Protein AF-A0A8X6WRU5-F1 (afdb_monomer_lite)

Structure (mmCIF, N/CA/C/O backbone):
data_AF-A0A8X6WRU5-F1
#
_entry.id   AF-A0A8X6WRU5-F1
#
loop_
_atom_site.group_PDB
_atom_site.id
_atom_site.type_symbol
_atom_site.label_atom_id
_atom_site.label_alt_id
_atom_site.label_comp_id
_atom_site.label_asym_id
_atom_site.label_entity_id
_atom_site.label_seq_id
_atom_site.pdbx_PDB_ins_code
_atom_site.Cartn_x
_atom_site.Cartn_y
_atom_site.Cartn_z
_atom_site.occupancy
_atom_site.B_iso_or_equiv
_atom_site.auth_seq_id
_atom_site.auth_comp_id
_atom_site.auth_asym_id
_atom_site.auth_atom_id
_atom_site.pdbx_PDB_model_num
ATOM 1 N N . MET A 1 1 ? 4.421 -5.410 23.082 1.00 49.78 1 MET A N 1
ATOM 2 C CA . MET A 1 1 ? 3.080 -5.086 22.548 1.00 49.78 1 MET A CA 1
ATOM 3 C C . MET A 1 1 ? 2.592 -6.297 21.783 1.00 49.78 1 MET A C 1
ATOM 5 O O . MET A 1 1 ? 3.369 -6.828 21.002 1.00 49.78 1 MET A O 1
ATOM 9 N N . VAL A 1 2 ? 1.370 -6.766 22.032 1.00 58.78 2 VAL A N 1
ATOM 10 C CA . VAL A 1 2 ? 0.757 -7.812 21.202 1.00 58.78 2 VAL A CA 1
ATOM 11 C C . VAL A 1 2 ? -0.002 -7.094 20.099 1.00 58.78 2 VAL A C 1
ATOM 13 O O . VAL A 1 2 ? -0.948 -6.363 20.384 1.00 58.78 2 VAL A O 1
ATOM 16 N N . THR A 1 3 ? 0.449 -7.234 18.857 1.00 67.00 3 THR A N 1
ATOM 17 C CA . THR A 1 3 ? -0.278 -6.693 17.713 1.00 67.00 3 THR A CA 1
ATOM 18 C C . THR A 1 3 ? -1.399 -7.644 17.310 1.00 67.00 3 THR A C 1
ATOM 20 O O . THR A 1 3 ? -1.156 -8.845 17.180 1.00 67.00 3 THR A O 1
ATOM 23 N N . PRO A 1 4 ? -2.625 -7.139 17.083 1.00 75.25 4 PRO A N 1
ATOM 24 C CA . PRO A 1 4 ? -3.748 -7.974 16.652 1.00 75.25 4 PRO A CA 1
ATOM 25 C C . PRO A 1 4 ? -3.551 -8.553 15.241 1.00 75.25 4 PRO A C 1
ATOM 27 O O . PRO A 1 4 ? -4.221 -9.509 14.871 1.00 75.25 4 PRO A O 1
ATOM 30 N N . ILE A 1 5 ? -2.620 -7.995 14.462 1.00 85.12 5 ILE A N 1
ATOM 31 C CA . ILE A 1 5 ? -2.248 -8.456 13.124 1.00 85.12 5 ILE A CA 1
ATOM 32 C C . ILE A 1 5 ? -0.766 -8.805 13.151 1.00 85.12 5 ILE A C 1
ATOM 34 O O . ILE A 1 5 ? 0.031 -8.006 13.639 1.00 85.12 5 ILE A O 1
ATOM 38 N N . ASN A 1 6 ? -0.396 -9.965 12.608 1.00 88.06 6 ASN A N 1
ATOM 39 C CA . ASN A 1 6 ? 1.000 -10.395 12.471 1.00 88.06 6 ASN A CA 1
ATOM 40 C C . ASN A 1 6 ? 1.363 -10.748 11.020 1.00 88.06 6 ASN A C 1
ATOM 42 O O . ASN A 1 6 ? 2.541 -10.862 10.676 1.00 88.06 6 ASN A O 1
ATOM 46 N N . SER A 1 7 ? 0.360 -10.911 10.155 1.00 90.75 7 SER A N 1
ATOM 47 C CA . SER A 1 7 ? 0.524 -11.341 8.770 1.00 90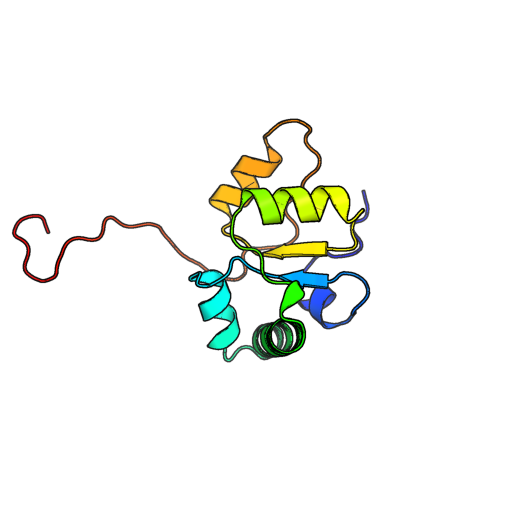.75 7 SER A CA 1
ATOM 48 C C . SER A 1 7 ? -0.591 -10.829 7.852 1.00 90.75 7 SER A C 1
ATOM 50 O O . SER A 1 7 ? -1.643 -10.375 8.304 1.00 90.75 7 SER A O 1
ATOM 52 N N . ALA A 1 8 ? -0.376 -10.946 6.539 1.00 89.88 8 ALA A N 1
ATOM 53 C CA . ALA A 1 8 ? -1.418 -10.694 5.543 1.00 89.88 8 ALA A CA 1
ATOM 54 C C . ALA A 1 8 ? -2.604 -11.667 5.680 1.00 89.88 8 ALA A C 1
ATOM 56 O O . ALA A 1 8 ? -3.748 -11.277 5.461 1.00 89.88 8 ALA A O 1
ATOM 57 N N . ASP A 1 9 ? -2.351 -12.913 6.088 1.00 91.50 9 ASP A N 1
ATOM 58 C CA . ASP A 1 9 ? -3.400 -13.896 6.361 1.00 91.50 9 ASP A CA 1
ATOM 59 C C . ASP A 1 9 ? -4.338 -13.449 7.484 1.00 91.50 9 ASP A C 1
ATOM 61 O O . ASP A 1 9 ? -5.546 -13.667 7.390 1.00 91.50 9 ASP A O 1
ATOM 65 N N . ASP A 1 10 ? -3.809 -12.797 8.522 1.00 92.12 10 ASP A N 1
ATOM 66 C CA . ASP A 1 10 ? -4.631 -12.274 9.617 1.00 92.12 10 ASP A CA 1
ATOM 67 C C . ASP A 1 10 ? -5.565 -11.174 9.119 1.00 92.12 10 ASP A C 1
ATOM 69 O O . ASP A 1 10 ? -6.739 -11.176 9.472 1.00 92.12 10 ASP A O 1
ATOM 73 N N . LEU A 1 11 ? -5.085 -10.295 8.228 1.00 92.06 11 LEU A N 1
ATOM 74 C CA . LEU A 1 11 ? -5.904 -9.241 7.622 1.00 92.06 11 LEU A CA 1
ATOM 75 C C . LEU A 1 11 ? -7.084 -9.803 6.825 1.00 92.06 11 LEU A C 1
ATOM 77 O O . LEU A 1 11 ? -8.162 -9.220 6.866 1.00 92.06 11 LEU A O 1
ATOM 81 N N . VAL A 1 12 ? -6.903 -10.924 6.121 1.00 93.12 12 VAL A N 1
ATOM 82 C CA . VAL A 1 12 ? -7.960 -11.551 5.303 1.00 93.12 12 VAL A CA 1
ATOM 83 C C . VAL A 1 12 ? -9.005 -12.282 6.149 1.00 93.12 12 VAL A C 1
ATOM 85 O O . VAL A 1 12 ? -10.149 -12.421 5.721 1.00 93.12 12 VAL A O 1
ATOM 88 N N . LYS A 1 13 ? -8.640 -12.759 7.342 1.00 92.81 13 LYS A N 1
ATOM 89 C CA . LYS A 1 13 ? -9.534 -13.531 8.225 1.00 92.81 13 LYS A CA 1
ATOM 90 C C . LYS A 1 13 ? -10.531 -12.669 9.007 1.0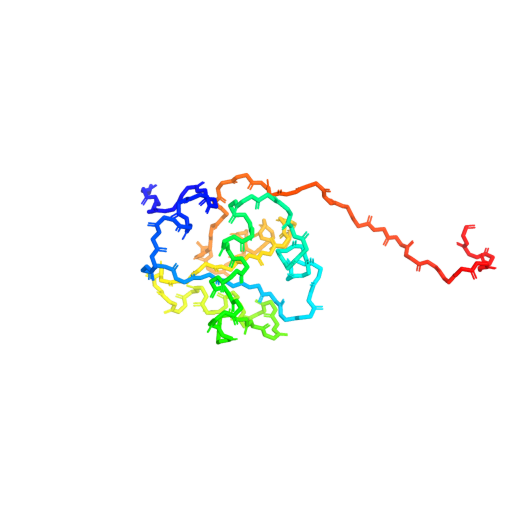0 92.81 13 LYS A C 1
ATOM 92 O O . LYS A 1 13 ? -11.396 -13.217 9.682 1.00 92.81 13 LYS A O 1
ATOM 97 N N . GLN A 1 14 ? -10.413 -11.349 8.929 1.00 91.94 14 GLN A N 1
ATOM 98 C CA . GLN A 1 14 ? -11.196 -10.394 9.709 1.00 91.94 14 GLN A CA 1
ATOM 99 C C . GLN A 1 14 ? -11.551 -9.159 8.872 1.00 91.94 14 GLN A C 1
ATOM 101 O O . GLN A 1 14 ? -10.999 -8.943 7.796 1.00 91.94 14 GLN A O 1
ATOM 106 N N . THR A 1 15 ? -12.465 -8.330 9.372 1.00 91.81 15 THR A N 1
ATOM 107 C CA . THR A 1 15 ? -12.901 -7.092 8.696 1.00 91.81 15 THR A CA 1
ATOM 108 C C . THR A 1 15 ? -12.918 -5.866 9.609 1.00 91.81 15 THR A C 1
ATOM 110 O O . THR A 1 15 ? -13.408 -4.818 9.207 1.00 91.81 15 THR A O 1
ATOM 113 N N . GLU A 1 16 ? -12.443 -5.997 10.845 1.00 92.75 16 GLU A N 1
ATOM 114 C CA . GLU A 1 16 ? -12.396 -4.931 11.849 1.00 92.75 16 GLU A CA 1
ATOM 115 C C . GLU A 1 16 ? -11.293 -3.904 11.556 1.00 92.75 16 GLU A C 1
ATOM 117 O O . GLU A 1 16 ? -11.490 -2.704 11.738 1.00 92.75 16 GLU A O 1
ATOM 122 N N . VAL A 1 17 ? -10.139 -4.373 11.087 1.00 95.19 17 VAL A N 1
ATOM 123 C CA . VAL A 1 17 ? -9.043 -3.545 10.592 1.00 95.19 17 VAL A CA 1
ATOM 124 C C . VAL A 1 17 ? -9.117 -3.518 9.075 1.00 95.19 17 VAL A C 1
ATOM 126 O O . VAL A 1 17 ? -8.842 -4.520 8.409 1.00 95.19 17 VAL A O 1
ATOM 129 N N . GLU A 1 18 ? -9.497 -2.369 8.528 1.00 96.75 18 GLU A N 1
ATOM 130 C CA . GLU A 1 18 ? -9.459 -2.145 7.089 1.00 96.75 18 GLU A CA 1
ATOM 131 C C . GLU A 1 18 ? -8.010 -2.040 6.608 1.00 96.75 18 GLU A C 1
ATOM 133 O O . GLU A 1 18 ? -7.104 -1.687 7.360 1.00 96.75 18 GLU A O 1
ATOM 138 N N . TYR A 1 19 ? -7.769 -2.313 5.332 1.00 97.50 19 TYR A N 1
ATOM 139 C CA . TYR A 1 19 ? -6.449 -2.139 4.743 1.00 97.50 19 TYR A CA 1
ATOM 140 C C . TYR A 1 19 ? -6.539 -1.670 3.302 1.00 97.50 19 TYR A C 1
ATOM 142 O O . TYR A 1 19 ? -7.515 -1.943 2.602 1.00 97.50 19 TYR A O 1
ATOM 150 N N . GLY A 1 20 ? -5.510 -0.950 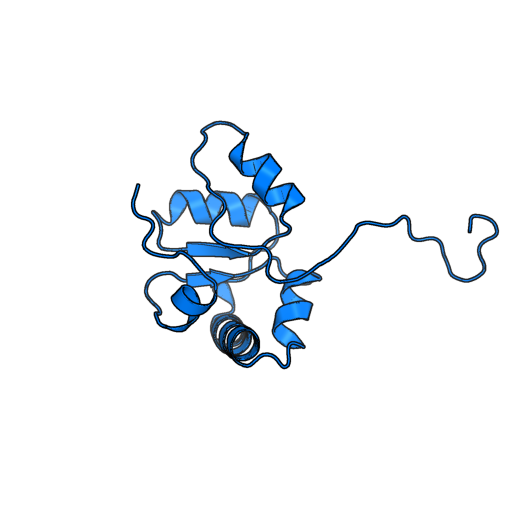2.868 1.00 97.94 20 GLY A N 1
ATOM 151 C CA . GLY A 1 20 ? -5.468 -0.350 1.544 1.00 97.94 20 GLY A CA 1
ATOM 152 C C . GLY A 1 20 ? -4.061 -0.028 1.063 1.00 97.94 20 GLY A C 1
ATOM 153 O O . GLY A 1 20 ? -3.080 -0.148 1.797 1.00 97.94 20 GLY A O 1
ATOM 154 N N . THR A 1 21 ? -3.977 0.388 -0.199 1.00 98.25 21 THR A N 1
ATOM 155 C CA . THR A 1 21 ? -2.734 0.765 -0.886 1.00 98.25 21 THR A CA 1
ATOM 156 C C . THR A 1 21 ? -2.845 2.173 -1.466 1.00 98.25 21 THR A C 1
ATOM 158 O O . THR A 1 21 ? -3.930 2.756 -1.550 1.00 98.25 21 THR A O 1
ATOM 161 N N . LEU A 1 22 ? -1.722 2.708 -1.941 1.00 98.25 22 LEU A N 1
ATOM 162 C CA . LEU A 1 22 ? -1.706 3.910 -2.770 1.00 98.25 22 LEU A CA 1
ATOM 163 C C . LEU A 1 22 ? -2.445 3.652 -4.098 1.00 98.25 22 LEU A C 1
ATOM 165 O O . LEU A 1 22 ? -2.261 2.594 -4.712 1.00 98.25 22 LEU A O 1
ATOM 169 N N . ARG A 1 23 ? -3.277 4.598 -4.547 1.00 97.19 23 ARG A N 1
ATOM 170 C CA . ARG A 1 23 ? -3.953 4.541 -5.855 1.00 97.19 23 ARG A CA 1
ATOM 171 C C . ARG A 1 23 ? -2.943 4.575 -6.999 1.00 97.19 23 ARG A C 1
ATOM 173 O O . ARG A 1 23 ? -1.935 5.264 -6.919 1.00 97.19 23 ARG A O 1
ATOM 180 N N . PHE A 1 24 ? -3.249 3.848 -8.070 1.00 95.69 24 PHE A N 1
ATOM 181 C CA . PHE A 1 24 ? -2.458 3.779 -9.303 1.00 95.69 24 PHE A CA 1
ATOM 182 C C . PHE A 1 24 ? -0.987 3.388 -9.074 1.00 95.69 24 PHE A C 1
ATOM 184 O O . PHE A 1 24 ? -0.104 3.776 -9.832 1.00 95.69 24 PHE A O 1
ATOM 191 N N . SER A 1 25 ? -0.722 2.611 -8.019 1.00 95.69 25 SER A N 1
ATOM 192 C CA . SER A 1 25 ? 0.622 2.180 -7.635 1.00 95.69 25 SER A CA 1
ATOM 193 C C . SER A 1 25 ? 0.931 0.755 -8.095 1.00 95.69 25 SER A C 1
ATOM 195 O O . SER A 1 25 ? 0.035 -0.063 -8.324 1.00 95.69 25 SER A O 1
ATOM 197 N N . SER A 1 26 ? 2.222 0.421 -8.150 1.00 95.31 26 SER A N 1
ATOM 198 C CA . SER A 1 26 ? 2.688 -0.949 -8.404 1.00 95.31 26 SER A CA 1
ATOM 199 C C . SER A 1 26 ? 2.193 -1.938 -7.337 1.00 95.31 26 SER A C 1
ATOM 201 O O . SER A 1 26 ? 1.926 -3.100 -7.642 1.00 95.31 26 SER A O 1
ATOM 203 N N . THR A 1 27 ? 2.025 -1.476 -6.094 1.00 96.12 27 THR A N 1
ATOM 204 C CA . THR A 1 27 ? 1.470 -2.257 -4.983 1.00 96.12 27 THR A CA 1
ATOM 205 C C . THR A 1 27 ? -0.010 -2.562 -5.203 1.00 96.12 27 THR A C 1
ATOM 207 O O . THR A 1 27 ? -0.427 -3.704 -5.033 1.00 96.12 27 THR A O 1
ATOM 210 N N . GLN A 1 28 ? -0.806 -1.591 -5.662 1.00 97.31 28 GLN A N 1
ATOM 211 C CA . GLN A 1 28 ? -2.202 -1.842 -6.035 1.00 97.31 28 GLN A CA 1
ATOM 212 C C . GLN A 1 28 ? -2.300 -2.872 -7.169 1.00 97.31 28 GLN A C 1
ATOM 214 O O . GLN A 1 28 ? -3.086 -3.819 -7.094 1.00 97.31 28 GLN A O 1
ATOM 219 N N . GLU A 1 29 ? -1.486 -2.698 -8.211 1.00 97.19 29 GLU A N 1
ATOM 220 C CA . GLU A 1 29 ? -1.493 -3.584 -9.375 1.00 97.19 29 GLU A CA 1
ATOM 221 C C . GLU A 1 29 ? -1.028 -5.006 -9.018 1.00 97.19 29 GLU A C 1
ATOM 223 O O . GLU A 1 29 ? -1.561 -5.976 -9.560 1.00 97.19 29 GLU A O 1
ATOM 228 N N . PHE A 1 30 ? -0.101 -5.147 -8.062 1.00 96.81 30 PHE A N 1
ATOM 229 C CA . PHE A 1 30 ? 0.309 -6.442 -7.513 1.00 96.81 30 PHE A CA 1
ATOM 230 C C . PHE A 1 30 ? -0.888 -7.223 -6.968 1.00 96.81 30 PHE A C 1
ATOM 232 O O . PHE A 1 30 ? -1.108 -8.356 -7.391 1.00 96.81 30 PHE A O 1
ATOM 239 N N . PHE A 1 31 ? -1.697 -6.620 -6.090 1.00 97.25 31 PHE A N 1
ATOM 240 C CA . PHE A 1 31 ? -2.875 -7.296 -5.536 1.00 97.25 31 PHE A CA 1
ATOM 241 C C . PHE A 1 31 ? -3.900 -7.616 -6.622 1.00 97.25 31 PHE A C 1
ATOM 243 O O . PHE A 1 31 ? -4.393 -8.739 -6.685 1.00 97.25 31 PHE A O 1
ATOM 250 N N . LYS A 1 32 ? -4.154 -6.671 -7.532 1.00 97.12 32 LYS A N 1
ATOM 251 C CA . LYS A 1 32 ? -5.098 -6.846 -8.643 1.00 97.12 32 LYS A CA 1
ATOM 252 C C . LYS A 1 32 ? -4.748 -8.008 -9.574 1.00 97.12 32 LYS A C 1
ATOM 254 O O . LYS A 1 32 ? -5.652 -8.641 -10.114 1.00 97.12 32 LYS A O 1
ATOM 259 N N . ARG A 1 33 ? -3.458 -8.275 -9.799 1.00 96.75 33 ARG A N 1
ATOM 260 C CA . ARG A 1 33 ? -2.982 -9.347 -10.694 1.00 96.75 33 ARG A CA 1
ATOM 261 C C . ARG A 1 33 ? -2.578 -10.628 -9.974 1.00 96.75 33 ARG A C 1
ATOM 263 O O . ARG A 1 33 ? -2.224 -11.602 -10.642 1.00 96.75 33 ARG A O 1
ATOM 270 N N . SER A 1 34 ? -2.573 -10.630 -8.645 1.00 96.12 34 SER A N 1
ATOM 271 C CA . SER A 1 34 ? -2.057 -11.758 -7.884 1.00 96.12 34 SER A CA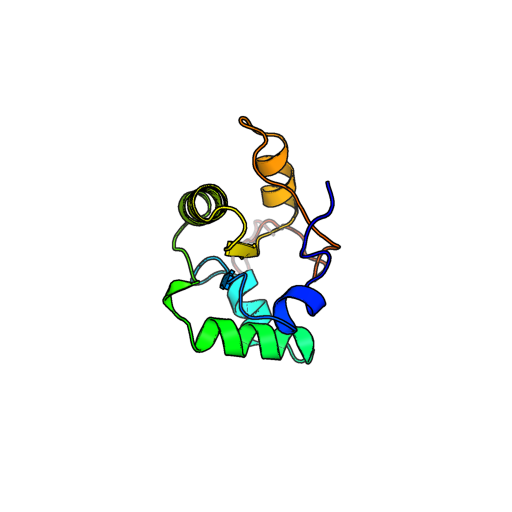 1
ATOM 272 C C . SER A 1 34 ? -2.914 -13.006 -8.077 1.00 96.12 34 SER A C 1
ATOM 274 O O . SER A 1 34 ? -4.139 -12.954 -8.007 1.00 96.12 34 SER A O 1
ATOM 276 N N . LYS A 1 35 ? -2.252 -14.147 -8.285 1.00 95.56 35 LYS A N 1
ATOM 277 C CA . LYS A 1 35 ? -2.889 -15.474 -8.356 1.00 95.56 35 LYS A CA 1
ATOM 278 C C . LYS A 1 35 ? -2.834 -16.229 -7.027 1.00 95.56 35 LYS A C 1
ATOM 280 O O . LYS A 1 35 ? -3.358 -17.332 -6.922 1.00 95.56 35 LYS A O 1
ATOM 285 N N . ILE A 1 36 ? -2.166 -15.665 -6.021 1.00 95.94 36 ILE A N 1
ATOM 286 C CA . ILE A 1 36 ? -2.090 -16.259 -4.687 1.00 95.94 36 ILE A CA 1
ATOM 287 C C . ILE A 1 36 ? -3.410 -15.961 -3.978 1.00 95.94 36 ILE A C 1
ATOM 289 O O . ILE A 1 36 ? -3.770 -14.796 -3.815 1.00 95.94 36 ILE A O 1
ATOM 293 N N . ASN A 1 37 ? -4.109 -17.008 -3.532 1.00 95.44 37 ASN A N 1
ATOM 294 C CA . ASN A 1 37 ? -5.465 -16.915 -2.973 1.00 95.44 37 ASN A CA 1
ATOM 295 C C . ASN A 1 37 ? -5.617 -15.842 -1.884 1.00 95.44 37 ASN A C 1
ATOM 297 O O . ASN A 1 37 ? -6.603 -15.109 -1.880 1.00 95.44 37 ASN A O 1
ATOM 301 N N . VAL A 1 38 ? -4.641 -15.722 -0.978 1.00 95.94 38 VAL A N 1
ATOM 302 C CA . VAL A 1 38 ? -4.655 -14.712 0.094 1.00 95.94 38 VAL A CA 1
ATOM 303 C C . VAL A 1 38 ? -4.680 -13.299 -0.495 1.00 95.94 38 VAL A C 1
ATOM 305 O O . VAL A 1 38 ? -5.541 -12.498 -0.146 1.00 95.94 38 VAL A O 1
ATOM 308 N N . TYR A 1 39 ? -3.797 -13.002 -1.447 1.00 96.94 39 TYR A N 1
ATOM 309 C CA . TYR A 1 39 ? -3.687 -11.675 -2.059 1.00 96.94 39 TYR A CA 1
ATOM 310 C C . TYR A 1 39 ? -4.843 -11.361 -3.014 1.00 96.94 39 TYR A C 1
ATOM 312 O O . TYR A 1 39 ? -5.274 -10.212 -3.080 1.00 96.94 39 TYR A O 1
ATOM 320 N N . ALA A 1 40 ? -5.388 -12.370 -3.698 1.00 96.81 40 ALA A N 1
ATOM 321 C CA . ALA A 1 40 ? -6.598 -12.221 -4.502 1.00 96.81 40 ALA A CA 1
ATOM 322 C C . ALA A 1 40 ? -7.804 -11.824 -3.629 1.00 96.81 40 ALA A C 1
ATOM 324 O O . ALA A 1 40 ? -8.515 -10.877 -3.956 1.00 96.81 40 ALA A O 1
ATOM 325 N N . ARG A 1 41 ? -7.975 -12.453 -2.457 1.00 96.75 41 ARG A N 1
ATOM 326 C CA . ARG A 1 41 ? -9.010 -12.062 -1.481 1.00 96.75 41 ARG A CA 1
ATOM 327 C C . ARG A 1 41 ? -8.792 -10.656 -0.922 1.00 96.75 41 ARG A C 1
ATOM 329 O O . ARG A 1 41 ? -9.747 -9.895 -0.787 1.00 96.75 41 ARG A O 1
ATOM 336 N N . MET A 1 42 ? -7.540 -10.281 -0.639 1.00 97.62 42 MET A N 1
ATOM 337 C CA . MET A 1 42 ? -7.210 -8.903 -0.248 1.00 97.62 42 MET A CA 1
ATOM 338 C C . MET A 1 42 ? -7.607 -7.901 -1.333 1.00 97.62 42 MET A C 1
ATOM 340 O O . MET A 1 42 ? -8.144 -6.835 -1.033 1.00 97.62 42 MET A O 1
ATOM 344 N N . TRP A 1 43 ? -7.366 -8.238 -2.602 1.00 97.88 43 TRP A N 1
ATOM 345 C CA . TRP A 1 43 ? -7.798 -7.410 -3.718 1.00 97.88 43 TRP A CA 1
ATOM 346 C C . TRP A 1 43 ? -9.315 -7.280 -3.784 1.00 97.88 43 TRP A C 1
ATOM 348 O O . TRP A 1 43 ? -9.799 -6.162 -3.907 1.00 97.88 43 TRP A O 1
ATOM 358 N N . GLU A 1 44 ? -10.070 -8.372 -3.671 1.00 97.00 44 GLU A N 1
ATOM 359 C CA . GLU A 1 44 ? -11.538 -8.330 -3.662 1.00 97.00 44 GLU A CA 1
ATOM 360 C C . GLU A 1 44 ? -12.067 -7.397 -2.566 1.00 97.00 44 GLU A C 1
ATOM 362 O O . GLU A 1 44 ? -12.897 -6.528 -2.848 1.00 97.00 44 GLU A O 1
ATOM 367 N N . PHE A 1 45 ? -11.511 -7.498 -1.352 1.00 97.69 45 PHE A N 1
ATOM 368 C CA . PHE A 1 45 ? -11.835 -6.622 -0.226 1.00 97.69 45 PHE A CA 1
ATOM 369 C C . PHE A 1 45 ? -11.587 -5.141 -0.545 1.00 97.69 45 PHE A C 1
ATOM 371 O O . PHE A 1 45 ? -12.462 -4.301 -0.314 1.00 97.69 45 PHE A O 1
ATOM 378 N N . MET A 1 46 ? -10.408 -4.809 -1.080 1.00 97.94 46 MET A N 1
ATOM 379 C CA . MET A 1 46 ? -10.055 -3.427 -1.426 1.00 97.94 46 MET A CA 1
ATOM 380 C C . MET A 1 46 ? -10.858 -2.920 -2.630 1.00 97.94 46 MET A C 1
ATOM 382 O O . MET A 1 46 ? -11.255 -1.757 -2.699 1.00 97.94 46 MET A O 1
ATOM 386 N N . ASN A 1 47 ? -11.133 -3.795 -3.595 1.00 97.06 47 ASN A N 1
ATOM 387 C CA . ASN A 1 47 ? -11.864 -3.466 -4.806 1.00 97.06 47 ASN A CA 1
ATOM 388 C C . ASN A 1 47 ? -13.337 -3.163 -4.511 1.00 97.06 47 ASN A C 1
ATOM 390 O O . ASN A 1 47 ? -13.891 -2.276 -5.165 1.00 97.06 47 ASN A O 1
ATOM 394 N N . SER A 1 48 ? -13.943 -3.840 -3.529 1.00 97.25 48 SER A N 1
ATOM 395 C CA . SER A 1 48 ? -15.305 -3.557 -3.064 1.00 97.25 48 SER A CA 1
ATOM 396 C C . SER A 1 48 ? -15.389 -2.317 -2.164 1.00 97.25 48 SER A C 1
ATOM 398 O O . SER A 1 48 ? -16.453 -1.717 -2.055 1.00 97.25 48 SER A O 1
ATOM 400 N N . ARG A 1 49 ? -14.278 -1.898 -1.541 1.00 97.19 49 ARG A N 1
ATOM 401 C CA . ARG A 1 49 ? -14.198 -0.750 -0.620 1.00 97.19 49 ARG A CA 1
ATOM 402 C C . ARG A 1 49 ? -13.277 0.330 -1.161 1.00 97.19 49 ARG A C 1
ATOM 404 O O . ARG A 1 49 ? -12.164 0.526 -0.690 1.00 97.19 49 ARG A O 1
ATOM 411 N N . LYS A 1 50 ? -13.744 1.076 -2.162 1.00 95.81 50 LYS A N 1
ATOM 412 C CA . LYS A 1 50 ? -12.905 2.070 -2.852 1.00 95.81 50 LYS A CA 1
ATOM 413 C C . LYS A 1 50 ? -12.311 3.134 -1.928 1.00 95.81 50 LYS A C 1
ATOM 415 O O . LYS A 1 50 ? -11.295 3.713 -2.303 1.00 95.81 50 LYS A O 1
ATOM 420 N N . HIS A 1 51 ? -12.909 3.403 -0.766 1.00 97.00 51 HIS A N 1
ATOM 421 C CA . HIS A 1 51 ? -12.408 4.383 0.197 1.00 97.00 51 HIS A CA 1
ATOM 422 C C . HIS A 1 51 ? -11.117 3.944 0.888 1.00 97.00 51 HIS A C 1
ATOM 424 O O . HIS A 1 51 ? -10.456 4.802 1.453 1.00 97.00 51 HIS A O 1
ATOM 430 N N . VAL A 1 52 ? -10.720 2.665 0.858 1.00 97.94 52 VAL A N 1
ATOM 431 C CA . VAL A 1 52 ? -9.463 2.214 1.493 1.00 97.94 52 VAL A CA 1
ATOM 432 C C . VAL A 1 52 ? -8.221 2.661 0.725 1.00 97.94 52 VAL A C 1
ATOM 434 O O . VAL A 1 52 ? -7.139 2.690 1.292 1.00 97.94 52 VAL A O 1
ATOM 437 N N . PHE A 1 53 ? -8.348 3.044 -0.548 1.00 98.38 53 PHE A N 1
ATOM 438 C CA . PHE A 1 53 ? -7.210 3.554 -1.308 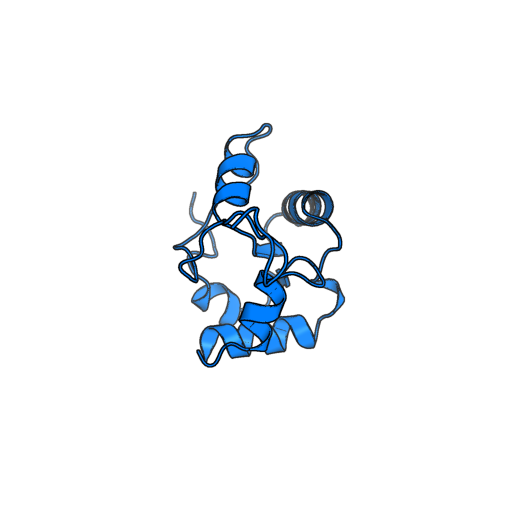1.00 98.38 53 PHE A CA 1
ATOM 439 C C . PHE A 1 53 ? -6.965 5.039 -1.039 1.00 98.38 53 PHE A C 1
ATOM 441 O O . PHE A 1 53 ? -7.890 5.851 -1.143 1.00 98.38 53 PHE A O 1
ATOM 448 N N . VAL A 1 54 ? -5.699 5.380 -0.814 1.00 98.31 54 VAL A N 1
ATOM 449 C CA . VAL A 1 54 ? -5.217 6.749 -0.562 1.00 98.31 54 VAL A CA 1
ATOM 450 C C . VAL A 1 54 ? -4.499 7.321 -1.781 1.00 98.31 54 VAL A C 1
ATOM 452 O O . VAL A 1 54 ? -4.078 6.574 -2.667 1.00 98.31 54 VAL A O 1
ATOM 455 N N . SER A 1 55 ? -4.354 8.639 -1.839 1.00 97.75 55 SER A N 1
ATOM 456 C CA . SER A 1 55 ? -3.801 9.362 -2.992 1.00 97.75 55 SER A CA 1
ATOM 457 C C . SER A 1 55 ? -2.331 9.752 -2.813 1.00 97.75 55 SER A C 1
ATOM 459 O O . SER A 1 55 ? -1.656 10.022 -3.803 1.00 97.75 55 SER A O 1
ATOM 461 N N . SER A 1 56 ? -1.812 9.744 -1.580 1.00 97.88 56 SER A N 1
ATOM 462 C CA . SER A 1 56 ? -0.387 9.939 -1.282 1.00 97.88 56 SER A CA 1
ATOM 463 C C . SER A 1 56 ? 0.080 9.074 -0.103 1.00 97.88 56 SER A C 1
ATOM 465 O O . SER A 1 56 ? -0.733 8.536 0.656 1.00 97.88 56 SER A O 1
ATOM 467 N N . TYR A 1 57 ? 1.401 8.938 0.071 1.00 96.88 57 TYR A N 1
ATOM 468 C CA . TYR A 1 57 ? 1.963 8.245 1.236 1.00 96.88 57 TYR A CA 1
ATOM 469 C C . TYR A 1 57 ? 1.643 8.981 2.537 1.00 96.88 57 TYR A C 1
ATOM 471 O O . TYR A 1 57 ? 1.322 8.344 3.533 1.00 96.88 57 TYR A O 1
ATOM 479 N N . GLU A 1 58 ? 1.695 10.311 2.534 1.00 97.00 58 GLU A N 1
ATOM 480 C CA . GLU A 1 58 ? 1.406 11.159 3.692 1.00 97.00 58 GLU A CA 1
ATOM 481 C C . GLU A 1 58 ? -0.043 10.982 4.153 1.00 97.00 58 GLU A C 1
ATOM 483 O O . GLU A 1 58 ? -0.297 10.876 5.351 1.00 97.00 58 GLU A O 1
ATOM 488 N N . GLU A 1 59 ? -0.987 10.893 3.211 1.00 98.06 59 GLU A N 1
ATOM 489 C CA . GLU A 1 59 ? -2.385 10.573 3.502 1.00 98.06 59 GLU A CA 1
ATOM 490 C C . GLU A 1 59 ? -2.519 9.176 4.124 1.00 98.06 59 GLU A C 1
ATOM 492 O O . GLU A 1 59 ? -3.176 9.026 5.153 1.00 98.06 59 GLU A O 1
ATOM 497 N N . GLY A 1 60 ? -1.860 8.165 3.544 1.00 97.62 60 GLY A N 1
ATOM 498 C CA . GLY A 1 60 ? -1.856 6.796 4.066 1.00 97.62 60 GLY A CA 1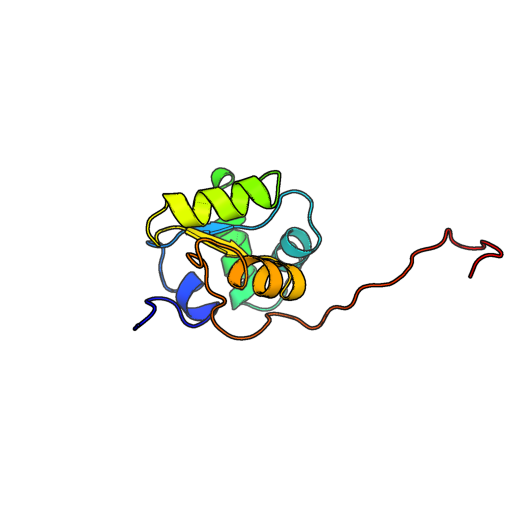
ATOM 499 C C . GLY A 1 60 ? -1.299 6.693 5.482 1.00 97.62 60 GLY A C 1
ATOM 500 O O . GLY A 1 60 ? -1.936 6.101 6.352 1.00 97.62 60 GLY A O 1
ATOM 501 N N . ILE A 1 61 ? -0.149 7.321 5.731 1.00 97.25 61 ILE A N 1
ATOM 502 C CA . ILE A 1 61 ? 0.511 7.349 7.041 1.00 97.25 61 ILE A CA 1
ATOM 503 C C . ILE A 1 61 ? -0.365 8.083 8.060 1.00 97.25 61 ILE A C 1
ATOM 505 O O . ILE A 1 61 ? -0.609 7.562 9.147 1.00 97.25 61 ILE A O 1
ATOM 509 N N . ARG A 1 62 ? -0.894 9.263 7.709 1.00 97.50 62 ARG A N 1
ATOM 510 C CA . ARG A 1 62 ? -1.799 10.018 8.586 1.00 97.50 62 ARG A CA 1
ATOM 511 C C . ARG A 1 62 ? -3.041 9.201 8.937 1.00 97.50 62 ARG A C 1
ATOM 513 O O . ARG A 1 62 ? -3.399 9.112 10.106 1.00 97.50 62 ARG A O 1
ATOM 520 N N . ARG A 1 63 ? -3.647 8.536 7.952 1.00 97.94 63 ARG A N 1
ATOM 521 C CA . ARG A 1 63 ? -4.819 7.690 8.179 1.00 97.94 63 ARG A CA 1
ATOM 522 C C . ARG A 1 63 ? -4.523 6.541 9.138 1.00 97.94 63 ARG A C 1
ATOM 524 O O . ARG A 1 63 ? -5.351 6.279 10.003 1.00 97.94 63 ARG A O 1
ATOM 531 N N . VAL A 1 64 ? -3.373 5.872 9.026 1.00 96.81 64 VAL A N 1
ATOM 532 C CA . VAL A 1 64 ? -2.971 4.821 9.986 1.00 96.81 64 VAL A CA 1
ATOM 533 C C . VAL A 1 64 ? -2.930 5.379 11.411 1.00 96.81 64 VAL A C 1
ATOM 535 O O . VAL A 1 64 ? -3.527 4.786 12.311 1.00 96.81 64 VAL A O 1
ATOM 538 N N . ARG A 1 65 ? -2.304 6.547 11.600 1.00 95.88 65 ARG A N 1
ATOM 539 C CA . ARG A 1 65 ? -2.188 7.221 12.905 1.00 95.88 65 ARG A CA 1
ATOM 540 C C . ARG A 1 65 ? -3.549 7.585 13.498 1.00 95.88 65 ARG A C 1
ATOM 542 O O . ARG A 1 65 ? -3.818 7.322 14.666 1.00 95.88 65 ARG A O 1
ATOM 549 N N . GLU A 1 66 ? -4.434 8.144 12.681 1.00 96.75 66 GLU A N 1
ATOM 550 C CA . GLU A 1 66 ? -5.760 8.606 13.112 1.00 96.75 66 GLU A CA 1
ATOM 551 C C . GLU A 1 66 ? -6.754 7.457 13.341 1.00 96.75 66 GLU A C 1
ATOM 553 O O . GLU A 1 66 ? -7.689 7.591 14.129 1.00 96.75 66 GLU A O 1
ATOM 558 N N . SER A 1 67 ? -6.540 6.302 12.705 1.00 95.31 67 SER A N 1
ATOM 559 C CA . SER A 1 67 ? -7.475 5.169 12.753 1.00 95.31 67 SER A CA 1
ATOM 560 C C . SER A 1 67 ? -7.382 4.331 14.028 1.00 95.31 67 SER A C 1
ATOM 562 O O . SER A 1 67 ? -8.118 3.355 14.155 1.00 95.31 67 SER A O 1
ATOM 564 N N . LYS A 1 68 ? -6.483 4.656 14.970 1.00 91.69 68 LYS A N 1
ATOM 565 C CA . LYS A 1 68 ? -6.343 3.957 16.266 1.00 91.69 68 LYS A CA 1
ATOM 566 C C . LYS A 1 68 ? -6.274 2.425 16.119 1.00 91.69 68 LYS A C 1
ATOM 568 O O . LYS A 1 68 ? -6.945 1.686 16.836 1.00 91.69 68 LYS A O 1
ATOM 573 N N . GLY A 1 69 ? -5.499 1.950 15.139 1.00 91.81 69 GLY A N 1
ATOM 574 C CA . GLY A 1 69 ? -5.327 0.520 14.852 1.00 91.81 69 GLY A CA 1
ATOM 575 C C . GLY A 1 69 ? -6.441 -0.135 14.022 1.00 91.81 69 GLY A C 1
ATOM 576 O O . GLY A 1 69 ? -6.416 -1.348 13.853 1.00 91.81 69 GLY A O 1
ATOM 577 N N . LYS A 1 70 ? -7.402 0.631 13.487 1.00 94.94 70 LYS A N 1
ATOM 578 C CA . LYS A 1 70 ? -8.480 0.137 12.602 1.00 94.94 70 LYS A CA 1
ATOM 579 C C . LYS A 1 70 ? -8.183 0.269 11.106 1.00 94.94 70 LYS A C 1
ATOM 581 O O . LYS A 1 70 ? -9.028 -0.075 10.286 1.00 94.94 70 LYS A O 1
ATOM 586 N N . TYR A 1 71 ? -6.990 0.739 10.742 1.00 96.62 71 TYR A N 1
ATOM 587 C CA . TYR A 1 71 ? -6.541 0.798 9.354 1.00 96.62 71 TYR A CA 1
ATOM 588 C C . TYR A 1 71 ? -5.066 0.407 9.226 1.00 96.62 71 TYR A C 1
ATOM 590 O O . TYR A 1 71 ? -4.226 0.912 9.972 1.00 96.62 71 TYR A O 1
ATOM 598 N N . ALA A 1 72 ? -4.751 -0.450 8.257 1.00 96.88 72 ALA A N 1
ATOM 599 C CA . ALA A 1 72 ? -3.396 -0.836 7.886 1.00 96.88 72 ALA A CA 1
ATOM 600 C C . ALA A 1 72 ? -3.062 -0.362 6.464 1.00 96.88 72 ALA A C 1
ATOM 602 O O . ALA A 1 72 ? -3.826 -0.561 5.518 1.00 96.88 72 ALA A O 1
ATOM 603 N N . PHE A 1 73 ? -1.889 0.246 6.296 1.00 97.50 73 PHE A N 1
ATOM 604 C CA . PHE A 1 73 ? -1.439 0.743 5.001 1.00 97.50 73 PHE A CA 1
ATOM 605 C C . PHE A 1 73 ? -0.354 -0.155 4.410 1.00 97.50 73 PHE A C 1
ATOM 607 O O . PHE A 1 73 ? 0.691 -0.379 5.019 1.00 97.50 73 PHE A O 1
ATOM 614 N N . LEU A 1 74 ? -0.617 -0.675 3.214 1.00 97.12 74 LEU A N 1
ATOM 615 C CA . LEU A 1 74 ? 0.278 -1.567 2.490 1.00 97.12 74 LEU A CA 1
ATOM 616 C C . LEU A 1 74 ? 1.136 -0.742 1.526 1.00 97.12 74 LEU A C 1
ATOM 618 O O . LEU A 1 74 ? 0.627 -0.128 0.584 1.00 97.12 74 LEU A O 1
ATOM 622 N N . MET A 1 75 ? 2.443 -0.737 1.776 1.00 95.50 75 MET A N 1
ATOM 623 C CA . MET A 1 75 ? 3.438 0.066 1.065 1.00 95.50 75 MET A CA 1
ATOM 624 C C . MET A 1 75 ? 4.794 -0.646 0.995 1.00 95.50 75 MET A C 1
ATOM 626 O O . MET A 1 75 ? 5.002 -1.674 1.641 1.00 95.50 75 MET A O 1
ATOM 630 N N . GLU A 1 76 ? 5.726 -0.094 0.222 1.00 94.75 76 GLU A N 1
ATOM 631 C CA . GLU A 1 76 ? 7.077 -0.622 0.056 1.00 94.75 76 GLU A CA 1
ATOM 632 C C . GLU A 1 76 ? 7.843 -0.654 1.384 1.00 94.75 76 GLU A C 1
ATOM 634 O O . GLU A 1 76 ? 7.779 0.282 2.187 1.00 94.75 76 GLU A O 1
ATOM 639 N N . SER A 1 77 ? 8.620 -1.721 1.594 1.00 94.81 77 SER A N 1
ATOM 640 C CA . SER A 1 77 ? 9.336 -1.940 2.853 1.00 94.81 77 SER A CA 1
ATOM 641 C C . SER A 1 77 ? 10.318 -0.818 3.175 1.00 94.81 77 SER A C 1
ATOM 643 O O . SER A 1 77 ? 10.382 -0.387 4.315 1.00 94.81 77 SER A O 1
ATOM 645 N N . THR A 1 78 ? 11.021 -0.289 2.174 1.00 94.19 78 THR A N 1
ATOM 646 C CA . THR A 1 78 ? 11.985 0.813 2.327 1.00 94.19 78 THR A CA 1
ATOM 647 C C . THR A 1 78 ? 11.343 2.070 2.911 1.00 94.19 78 THR A C 1
ATOM 649 O O . THR A 1 78 ? 11.872 2.670 3.845 1.00 94.19 78 THR A O 1
ATOM 652 N N . LYS A 1 79 ? 10.176 2.468 2.393 1.00 94.38 79 LYS A N 1
ATOM 653 C CA . LYS A 1 79 ? 9.437 3.634 2.886 1.00 94.38 79 LYS A CA 1
ATOM 654 C C . LYS A 1 79 ? 8.772 3.341 4.236 1.00 94.38 79 LYS A C 1
ATOM 656 O O . LYS A 1 79 ? 8.666 4.254 5.054 1.00 94.38 79 LYS A O 1
ATOM 661 N N . ASN A 1 80 ? 8.349 2.100 4.480 1.00 95.56 80 ASN A N 1
ATOM 662 C CA . ASN A 1 80 ? 7.815 1.673 5.774 1.00 95.56 80 ASN A CA 1
ATOM 663 C C . ASN A 1 80 ? 8.890 1.781 6.867 1.00 95.56 80 ASN A C 1
ATOM 665 O O . ASN A 1 80 ? 8.700 2.506 7.839 1.00 95.56 80 ASN A O 1
ATOM 669 N N . ASP A 1 81 ? 10.051 1.160 6.645 1.00 95.19 81 ASP A N 1
ATOM 670 C CA . ASP A 1 81 ? 11.195 1.192 7.560 1.00 95.19 81 ASP A CA 1
ATOM 671 C C . ASP A 1 81 ? 11.624 2.649 7.822 1.00 95.19 81 ASP A C 1
ATOM 673 O O . ASP A 1 81 ? 11.740 3.064 8.970 1.00 95.19 81 ASP A O 1
ATOM 677 N N . TYR A 1 82 ? 11.713 3.478 6.774 1.00 96.25 82 TYR A N 1
ATOM 678 C CA . TYR A 1 82 ? 11.990 4.910 6.925 1.00 96.25 82 TYR A CA 1
ATOM 679 C C . TYR A 1 82 ? 10.948 5.652 7.772 1.00 96.25 82 TYR A C 1
ATOM 681 O O . TYR A 1 82 ? 11.316 6.514 8.561 1.00 96.25 82 TYR A O 1
ATOM 689 N N . THR A 1 83 ? 9.654 5.370 7.596 1.00 96.06 83 THR A N 1
ATOM 690 C CA . THR A 1 83 ? 8.583 6.046 8.353 1.00 96.06 83 THR A CA 1
ATOM 691 C C . THR A 1 83 ? 8.612 5.664 9.831 1.00 96.06 83 THR A C 1
ATOM 693 O O . THR A 1 83 ? 8.425 6.538 10.673 1.00 96.06 83 THR A O 1
ATOM 696 N N . ASN A 1 84 ? 8.890 4.397 10.147 1.00 94.06 84 ASN A N 1
ATOM 697 C CA . ASN A 1 84 ? 8.935 3.904 11.529 1.00 94.06 84 ASN A CA 1
ATOM 698 C C . ASN A 1 84 ? 10.054 4.547 12.353 1.00 94.06 84 ASN A C 1
ATOM 700 O O . ASN A 1 84 ? 9.873 4.795 13.540 1.00 94.06 84 ASN A O 1
ATOM 704 N N . GLU A 1 85 ? 11.177 4.881 11.717 1.00 95.38 85 GLU A N 1
ATOM 705 C CA . GLU A 1 85 ? 12.315 5.552 12.360 1.00 95.38 85 GLU A CA 1
ATOM 706 C C . GLU A 1 85 ? 12.118 7.076 12.502 1.00 95.38 85 GLU A C 1
ATOM 708 O O . GLU A 1 85 ? 13.035 7.809 12.882 1.00 95.38 85 GLU A O 1
ATOM 713 N N . ARG A 1 86 ? 10.935 7.604 12.160 1.00 94.94 86 ARG A N 1
ATOM 714 C CA . ARG A 1 86 ? 10.623 9.033 12.261 1.00 94.94 86 ARG A CA 1
ATOM 715 C C . ARG A 1 86 ? 9.701 9.318 13.429 1.00 94.94 86 ARG A C 1
ATOM 717 O O . ARG A 1 86 ? 8.755 8.587 13.711 1.00 94.94 86 ARG A O 1
ATOM 724 N N . GLN A 1 87 ? 9.931 10.472 14.052 1.00 92.50 87 GLN A N 1
ATOM 725 C CA . GLN A 1 87 ? 9.022 11.001 15.059 1.00 92.50 87 GLN A CA 1
ATOM 726 C C . GLN A 1 87 ? 7.585 11.104 14.501 1.00 92.50 87 GLN A C 1
ATOM 728 O O . GLN A 1 87 ? 7.404 11.460 13.328 1.00 92.50 87 GLN A O 1
ATOM 733 N N . PRO A 1 88 ? 6.561 10.813 15.322 1.00 94.69 88 PRO A N 1
ATOM 734 C CA . PRO A 1 88 ? 6.627 10.512 16.758 1.00 94.69 88 PRO A CA 1
ATOM 735 C C . PRO A 1 88 ? 6.768 9.009 17.098 1.00 94.69 88 PRO A C 1
ATOM 737 O O . PRO A 1 88 ? 6.401 8.611 18.199 1.00 94.69 88 PRO A O 1
ATOM 740 N N . CYS A 1 89 ? 7.308 8.179 16.193 1.00 93.12 89 CYS A N 1
ATOM 741 C CA . CYS A 1 89 ? 7.510 6.733 16.391 1.00 93.12 89 CYS A CA 1
ATOM 742 C C . CYS A 1 89 ? 6.200 5.966 16.663 1.00 93.12 89 CYS A C 1
ATOM 744 O O . CYS A 1 89 ? 6.139 5.056 17.487 1.00 93.12 89 CYS A O 1
ATOM 746 N N . ASP A 1 90 ? 5.133 6.370 15.976 1.00 93.69 90 ASP A N 1
ATOM 747 C CA . ASP A 1 90 ? 3.759 5.886 16.146 1.00 93.69 90 ASP A CA 1
ATOM 748 C C . ASP A 1 90 ? 3.314 4.902 15.052 1.00 93.69 90 ASP A C 1
ATOM 750 O O . ASP A 1 90 ? 2.138 4.546 14.961 1.00 93.69 90 ASP A O 1
ATOM 754 N N . THR A 1 91 ? 4.250 4.450 14.218 1.00 94.00 91 THR A N 1
ATOM 755 C CA . THR A 1 91 ? 4.026 3.425 13.198 1.00 94.00 91 THR A CA 1
ATOM 756 C C . THR A 1 91 ? 4.917 2.218 13.455 1.00 94.00 91 THR A C 1
ATOM 758 O O . THR A 1 91 ? 5.966 2.315 14.088 1.00 94.00 91 THR A O 1
ATOM 761 N N . MET A 1 92 ? 4.495 1.056 12.960 1.00 93.50 92 MET A N 1
ATOM 762 C CA . MET A 1 92 ? 5.306 -0.152 13.016 1.00 93.50 92 MET A CA 1
ATOM 763 C C . MET A 1 92 ? 5.091 -1.022 11.784 1.00 93.50 92 MET A C 1
ATOM 765 O O . MET A 1 92 ? 3.974 -1.161 11.278 1.00 93.50 92 MET A O 1
ATOM 769 N N . LYS A 1 93 ? 6.167 -1.665 11.336 1.00 93.81 93 LYS A N 1
ATOM 770 C CA . LYS A 1 93 ? 6.110 -2.733 10.343 1.00 93.81 93 LYS A CA 1
ATOM 771 C C . LYS A 1 93 ? 5.697 -4.037 11.008 1.00 93.81 93 LYS A C 1
ATOM 773 O O . LYS A 1 93 ? 6.184 -4.388 12.079 1.00 93.81 93 LYS A O 1
ATOM 778 N N . VAL A 1 94 ? 4.818 -4.766 10.334 1.00 92.19 94 VAL A N 1
ATOM 779 C CA . VAL A 1 94 ? 4.260 -6.029 10.810 1.00 92.19 94 VAL A CA 1
ATOM 780 C C . VAL A 1 94 ? 4.479 -7.100 9.754 1.00 92.19 94 VAL A C 1
ATOM 782 O O . VAL A 1 94 ? 4.199 -6.884 8.576 1.00 92.19 94 VAL A O 1
ATOM 785 N N . GLY A 1 95 ? 4.942 -8.269 10.192 1.00 89.31 95 GLY A N 1
ATOM 786 C CA . GLY A 1 95 ? 5.145 -9.419 9.323 1.00 89.31 95 GLY A CA 1
ATOM 787 C C . GLY A 1 95 ? 6.319 -9.268 8.351 1.00 89.31 95 GLY A C 1
ATOM 788 O O . GLY A 1 95 ? 7.170 -8.384 8.465 1.00 89.31 95 GLY A O 1
ATOM 789 N N . ARG A 1 96 ? 6.379 -10.197 7.394 1.00 92.00 96 ARG A N 1
ATOM 790 C CA . ARG A 1 96 ? 7.399 -10.239 6.337 1.00 92.00 96 ARG A CA 1
ATOM 791 C C . ARG A 1 96 ? 6.950 -9.458 5.100 1.00 92.00 96 ARG A C 1
ATOM 793 O O . ARG A 1 96 ? 5.756 -9.244 4.900 1.00 92.00 96 ARG A O 1
ATOM 800 N N . ASN A 1 97 ? 7.903 -9.107 4.238 1.00 93.69 97 ASN A N 1
ATOM 801 C CA . ASN A 1 97 ? 7.593 -8.557 2.918 1.00 93.69 97 ASN A CA 1
ATOM 802 C C . ASN A 1 97 ? 6.738 -9.550 2.106 1.00 93.69 97 ASN A C 1
ATOM 804 O O . ASN A 1 97 ? 6.934 -10.764 2.199 1.00 93.69 97 ASN A O 1
ATOM 808 N N . LEU A 1 98 ? 5.790 -9.025 1.325 1.00 92.38 98 LEU A N 1
ATOM 809 C CA . LEU A 1 98 ? 4.833 -9.828 0.546 1.00 92.38 98 LEU A CA 1
ATOM 810 C C . LEU A 1 98 ? 5.413 -10.318 -0.786 1.00 92.38 98 LEU A C 1
ATOM 812 O O . LEU A 1 98 ? 4.959 -11.315 -1.341 1.00 92.38 98 LEU A O 1
ATOM 816 N N . ASP A 1 99 ? 6.412 -9.608 -1.295 1.00 90.06 99 ASP A N 1
ATOM 817 C CA . ASP A 1 99 ? 7.143 -9.915 -2.511 1.00 90.06 99 ASP A CA 1
ATOM 818 C C . ASP A 1 99 ? 8.614 -9.482 -2.384 1.00 90.06 99 ASP A C 1
ATOM 820 O O . ASP A 1 99 ? 9.044 -8.914 -1.374 1.00 90.06 99 ASP A O 1
ATOM 824 N N . ALA A 1 100 ? 9.401 -9.798 -3.412 1.00 90.88 100 ALA A N 1
ATOM 825 C CA . ALA A 1 100 ? 10.770 -9.327 -3.566 1.00 90.88 100 ALA A CA 1
ATOM 826 C C . ALA A 1 100 ? 10.827 -8.379 -4.771 1.00 90.88 100 ALA A C 1
ATOM 828 O O . ALA A 1 100 ? 10.646 -8.801 -5.914 1.00 90.88 100 ALA A O 1
ATOM 829 N N . LYS A 1 101 ? 11.059 -7.091 -4.505 1.00 91.56 101 LYS A N 1
ATOM 830 C CA . LYS A 1 101 ? 11.170 -6.021 -5.506 1.00 91.56 101 LYS A CA 1
ATOM 831 C C . LYS A 1 101 ? 12.440 -5.207 -5.273 1.00 91.56 101 LYS A C 1
ATOM 833 O O . LYS A 1 101 ? 12.955 -5.162 -4.159 1.00 91.56 101 LYS A O 1
ATOM 838 N N . GLY A 1 102 ? 12.915 -4.545 -6.325 1.00 93.00 102 GLY A N 1
ATOM 839 C CA . GLY A 1 102 ? 14.062 -3.641 -6.280 1.00 93.00 102 GLY A CA 1
ATOM 840 C C . GLY A 1 102 ? 13.809 -2.375 -7.094 1.00 93.00 102 GLY A C 1
ATOM 841 O O . GLY A 1 102 ? 12.976 -2.370 -8.002 1.00 93.00 102 GLY A O 1
ATOM 842 N N . TYR A 1 103 ? 14.523 -1.303 -6.757 1.00 94.31 103 TYR A N 1
ATOM 843 C CA . TYR A 1 103 ? 14.533 -0.076 -7.549 1.00 94.31 103 TYR A CA 1
ATOM 844 C C . TYR A 1 103 ? 15.590 -0.156 -8.649 1.00 94.31 103 TYR A C 1
ATOM 846 O O . TYR A 1 103 ? 16.645 -0.759 -8.466 1.00 94.31 103 TYR A O 1
ATOM 854 N N . GLY A 1 104 ? 15.308 0.481 -9.782 1.00 94.06 104 GLY A N 1
ATOM 855 C CA . GLY A 1 104 ? 16.227 0.582 -10.907 1.00 94.06 104 GLY A CA 1
ATOM 856 C C . GLY A 1 104 ? 16.086 1.927 -11.607 1.00 94.06 104 GLY A C 1
ATOM 857 O O . GLY A 1 104 ? 15.047 2.582 -11.513 1.00 94.06 104 GLY A O 1
ATOM 858 N N . VAL A 1 105 ? 17.141 2.332 -12.309 1.00 95.44 105 VAL A N 1
ATOM 859 C CA . VAL A 1 105 ? 17.128 3.525 -13.159 1.00 95.44 105 VAL A CA 1
ATOM 860 C C . VAL A 1 105 ? 16.557 3.127 -14.517 1.00 95.44 105 VAL A C 1
ATOM 862 O O . VAL A 1 105 ? 17.127 2.286 -15.207 1.00 95.44 105 VAL A O 1
ATOM 865 N N . ALA A 1 106 ? 15.412 3.699 -14.889 1.00 94.25 106 ALA A N 1
ATOM 866 C CA . ALA A 1 106 ? 14.773 3.429 -16.173 1.00 94.25 106 ALA A CA 1
ATOM 867 C C . ALA A 1 106 ? 15.207 4.464 -17.220 1.00 94.25 106 ALA A C 1
ATOM 869 O O . ALA A 1 106 ? 15.049 5.666 -17.008 1.00 94.25 106 ALA A O 1
ATOM 870 N N . THR A 1 107 ? 15.715 3.997 -18.361 1.00 96.69 107 THR A N 1
ATOM 871 C CA . THR A 1 107 ? 15.986 4.819 -19.549 1.00 96.69 107 THR A CA 1
ATOM 872 C C . THR A 1 107 ? 15.013 4.455 -20.677 1.00 96.69 107 THR A C 1
ATOM 874 O O . THR A 1 107 ? 14.481 3.338 -20.692 1.00 96.69 107 THR A O 1
ATOM 877 N N . PRO A 1 108 ? 14.732 5.370 -21.627 1.00 96.25 108 PRO A N 1
ATOM 878 C CA . PRO A 1 108 ? 13.923 5.042 -22.797 1.00 96.25 108 PRO A CA 1
ATOM 879 C C . PRO A 1 108 ? 14.511 3.864 -23.580 1.00 96.25 108 PRO A C 1
ATOM 881 O O . PRO A 1 108 ? 15.733 3.733 -23.700 1.00 96.25 108 PRO A O 1
ATOM 884 N N . LEU A 1 109 ? 13.646 3.021 -24.148 1.00 94.94 109 LEU A N 1
ATOM 885 C CA . LEU A 1 109 ? 14.085 1.898 -24.973 1.00 94.94 109 LEU A CA 1
ATOM 886 C C . LEU A 1 109 ? 14.901 2.417 -26.170 1.00 94.94 109 LEU A C 1
ATOM 888 O O . LEU A 1 109 ? 14.435 3.282 -26.905 1.00 94.94 109 LEU A O 1
ATOM 892 N N . GLY A 1 110 ? 16.116 1.893 -26.352 1.00 94.12 110 GLY A N 1
ATOM 893 C CA . GLY A 1 110 ? 17.032 2.327 -27.415 1.00 94.12 110 GLY A CA 1
ATOM 894 C C . GLY A 1 110 ? 17.837 3.595 -27.104 1.00 94.12 110 GLY A C 1
ATOM 895 O O . GLY A 1 110 ? 18.544 4.084 -27.977 1.00 94.12 110 GLY A O 1
ATOM 896 N N . SER A 1 111 ? 17.753 4.133 -25.884 1.00 95.62 111 SER A N 1
ATOM 897 C CA . SER A 1 111 ? 18.585 5.264 -25.465 1.00 95.62 111 SER A CA 1
ATOM 898 C C . SER A 1 111 ? 20.062 4.875 -25.342 1.00 95.62 111 SER A C 1
ATOM 900 O O . SER A 1 111 ? 20.384 3.839 -24.763 1.00 95.62 111 SER A O 1
ATOM 902 N N . ASN A 1 112 ? 20.959 5.766 -25.776 1.00 94.06 112 ASN A N 1
ATOM 903 C CA . ASN A 1 112 ? 22.415 5.647 -25.589 1.00 94.06 112 ASN A CA 1
ATOM 904 C C . ASN A 1 112 ? 22.863 5.798 -24.121 1.00 94.06 112 ASN A C 1
ATOM 906 O O . ASN A 1 112 ? 24.050 5.714 -23.830 1.00 94.06 112 ASN A O 1
ATOM 910 N N . LEU A 1 113 ? 21.929 6.080 -23.207 1.00 90.88 113 LEU A N 1
ATOM 911 C CA . LEU A 1 113 ? 22.170 6.156 -21.762 1.00 90.88 113 LEU A CA 1
ATOM 912 C C . LEU A 1 113 ? 22.051 4.794 -21.059 1.00 90.88 113 LEU A C 1
ATOM 914 O O . LEU A 1 113 ? 22.211 4.741 -19.840 1.00 90.88 113 LEU A O 1
ATOM 918 N N . ARG A 1 114 ? 21.663 3.736 -21.785 1.00 73.25 114 ARG A N 1
ATOM 919 C CA . ARG A 1 114 ? 21.588 2.377 -21.240 1.00 73.25 114 ARG A CA 1
ATOM 920 C C . ARG A 1 114 ? 22.974 1.757 -21.090 1.00 73.25 114 ARG A C 1
ATOM 922 O O . ARG A 1 114 ? 23.796 1.944 -22.009 1.00 73.25 114 ARG A O 1
#

Secondary structure (DSSP, 8-state):
---S--SHHHHHT-SSSEEEEBTTSHHHHHHHH--SHHHHHHHHHHHH-GGG-BSSHHHHHHHHHHTTTSEEEE--HHHHHHHHTSTT------S--SS---------TT-TT-

pLDDT: mean 93.77, std 6.96, range [49.78, 98.38]

Radius of gyration: 15.54 Å; chains: 1; bounding box: 38×28×50 Å

InterPro domains:
  IPR001320 Ionotropic glutamate receptor, C-terminal [SM00079] (1-114)
  IPR015683 Ionotropic glutamate receptor [PTHR18966] (5-113)

Organism: NCBI:txid2747483

Foldseek 3Di:
DDQCDQDLQSVLVDQQAAEEEEPPDPQLVCLVPDPPPSSVSNNVSCVVVVVRYDHDPVRQVVCCQVVVNNYDYDDDPVVQVVVCPDPPNRHDDHYDDPDDDDDDDDDPVPDPVD

Sequence (114 aa):
MVTPINSADDLVKQTEVEYGTLRFSSTQEFFKRSKINVYARMWEFMNSRKHVFVSSYEEGIRRVRESKGKYAFLMESTKNDYTNERQPCDTMKVGRNLDAKGYGVATPLGSNLR